Protein AF-A0A5C7PBC6-F1 (afdb_monomer)

pLDDT: mean 80.94, std 13.33, range [41.78, 95.44]

Secondary structure (DSSP, 8-state):
----HHHHHHHHHHGGGGT--GGGHHHHHHHHHHHHHTS-HHHHHHHHHHHHHHHTSPTT-TTGGGGSTTHHHHHHHHHHHHHHHHHHHHHHT-

Nearest PDB structures (foldseek):
  3t6g-assembly2_D  TM=3.660E-01  e=2.674E+00  Homo sapiens
  3jbi-assembly1_V  TM=4.520E-01  e=8.715E+00  Gallus gallus

Foldseek 3Di:
DPQQVLLLLLLLVQQVVVVHHSVCSVVLSVVLVVVLVPDDPVSNVLLVVLSVVRSPDDPPCLVVCCPPPSNVVSSVSSSVSSVVSVVVVVVVVD

Sequence (94 aa):
MSTDRALIDVVETWLPQIGASPTEAPWVASAVAEQLSGLPTPLRLGVGTLGKALSVLPEGTTAKLSTLPGTGEYVRLVRSLATVVYFDALEANR

Mean predicted aligned error: 6.35 Å

Radius of gyration: 12.76 Å; Cα contacts (8 Å, |Δi|>4): 80; chains: 1; bounding box: 29×29×33 Å

Solvent-accessible surface area (backbone atoms only — not comparable to full-atom values): 5355 Å² total; per-residue (Å²): 131,84,76,55,66,49,51,32,53,55,35,32,72,42,30,56,80,77,77,42,59,49,87,50,16,67,60,46,31,48,53,38,50,52,58,51,67,70,41,59,69,74,56,33,52,52,53,51,51,42,49,54,65,49,58,77,50,63,89,82,47,71,75,69,35,56,76,39,88,68,49,18,56,51,52,50,52,52,52,54,43,40,52,51,57,52,51,53,57,56,58,75,74,110

Structure (mmCIF, N/CA/C/O backbone):
data_AF-A0A5C7PBC6-F1
#
_entry.id   AF-A0A5C7PBC6-F1
#
loop_
_atom_site.group_PDB
_atom_site.id
_atom_site.type_symbol
_atom_site.label_atom_id
_atom_site.label_alt_id
_atom_site.label_comp_id
_atom_site.label_asym_id
_atom_site.label_entity_id
_atom_site.label_seq_id
_atom_site.pdbx_PDB_ins_code
_atom_site.Cartn_x
_atom_site.Cartn_y
_atom_site.Cartn_z
_atom_site.occupancy
_atom_site.B_iso_or_equiv
_atom_site.auth_seq_id
_atom_site.auth_comp_id
_atom_site.auth_asym_id
_atom_site.auth_atom_id
_atom_site.pdbx_PDB_model_num
ATOM 1 N N . MET A 1 1 ? -14.343 2.058 -10.833 1.00 41.78 1 MET A N 1
ATOM 2 C CA . MET A 1 1 ? -13.976 2.129 -9.402 1.00 41.78 1 MET A CA 1
ATOM 3 C C . MET A 1 1 ? -12.993 3.271 -9.259 1.00 41.78 1 MET A C 1
ATOM 5 O O . MET A 1 1 ? -11.988 3.248 -9.951 1.00 41.78 1 MET A O 1
ATOM 9 N N . SER A 1 2 ? -13.319 4.308 -8.486 1.00 47.50 2 SER A N 1
ATOM 10 C CA . SER A 1 2 ? -12.377 5.405 -8.238 1.00 47.50 2 SER A CA 1
ATOM 11 C C . SER A 1 2 ? -11.302 4.882 -7.292 1.00 47.50 2 SER A C 1
ATOM 13 O O . SER A 1 2 ? -11.634 4.521 -6.164 1.00 47.50 2 SER A O 1
ATOM 15 N N . THR A 1 3 ? -10.056 4.778 -7.749 1.00 58.47 3 THR A N 1
ATOM 16 C CA . THR A 1 3 ? -8.916 4.467 -6.880 1.00 58.47 3 THR A CA 1
ATOM 17 C C . THR A 1 3 ? -8.852 5.530 -5.786 1.00 58.47 3 THR A C 1
ATOM 19 O O . THR A 1 3 ? -8.943 6.724 -6.073 1.00 58.47 3 THR A O 1
ATOM 22 N N . ASP A 1 4 ? -8.794 5.090 -4.532 1.00 74.81 4 ASP A N 1
ATOM 23 C CA . ASP A 1 4 ? -8.855 5.965 -3.363 1.00 74.81 4 ASP A CA 1
ATOM 24 C C . ASP A 1 4 ? -7.670 6.946 -3.390 1.00 74.81 4 ASP A C 1
ATOM 26 O O . ASP A 1 4 ? -6.515 6.525 -3.485 1.00 74.81 4 ASP A O 1
ATOM 30 N N . ARG A 1 5 ? -7.926 8.260 -3.354 1.00 78.50 5 ARG A N 1
ATOM 31 C CA . ARG A 1 5 ? -6.869 9.283 -3.471 1.00 78.50 5 ARG A CA 1
ATOM 32 C C . ARG A 1 5 ? -5.820 9.124 -2.369 1.00 78.50 5 ARG A C 1
ATOM 34 O O . ARG A 1 5 ? -4.631 9.231 -2.645 1.00 78.50 5 ARG A O 1
ATOM 41 N N . ALA A 1 6 ? -6.250 8.745 -1.165 1.00 79.12 6 ALA A N 1
ATOM 42 C CA . ALA A 1 6 ? -5.353 8.472 -0.048 1.00 79.12 6 ALA A CA 1
ATOM 43 C C . ALA A 1 6 ? -4.417 7.280 -0.316 1.00 79.12 6 ALA A C 1
ATOM 45 O O . ALA A 1 6 ? -3.273 7.278 0.135 1.00 79.12 6 ALA A O 1
ATOM 46 N N . LEU A 1 7 ? -4.880 6.267 -1.057 1.00 85.31 7 LEU A N 1
ATOM 47 C CA . LEU A 1 7 ? -4.046 5.137 -1.463 1.00 85.31 7 LEU A CA 1
ATOM 48 C C . LEU A 1 7 ? -2.951 5.592 -2.431 1.00 85.31 7 LEU A C 1
ATOM 50 O O . LEU A 1 7 ? -1.791 5.236 -2.239 1.00 85.31 7 LEU A O 1
ATOM 54 N N . ILE A 1 8 ? -3.316 6.405 -3.427 1.00 89.38 8 ILE A N 1
ATOM 55 C CA . ILE A 1 8 ? -2.366 6.958 -4.400 1.00 89.38 8 ILE A CA 1
ATOM 56 C C . ILE A 1 8 ? -1.298 7.786 -3.686 1.00 89.38 8 ILE A C 1
ATOM 58 O O . ILE A 1 8 ? -0.121 7.539 -3.911 1.00 89.38 8 ILE A O 1
ATOM 62 N N . ASP A 1 9 ? -1.677 8.677 -2.768 1.00 86.81 9 ASP A N 1
ATOM 63 C CA . ASP A 1 9 ? -0.719 9.526 -2.046 1.00 86.81 9 ASP A CA 1
ATOM 64 C C . ASP A 1 9 ? 0.277 8.700 -1.205 1.00 86.81 9 ASP A C 1
ATOM 66 O O . ASP A 1 9 ? 1.474 9.000 -1.136 1.00 86.81 9 ASP A O 1
ATOM 70 N N . VAL A 1 10 ? -0.191 7.624 -0.558 1.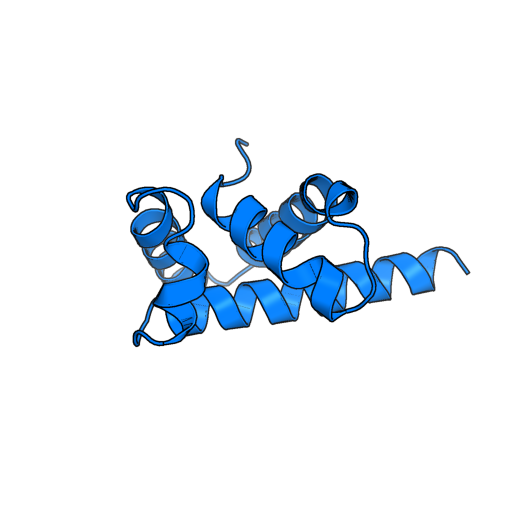00 87.25 10 VAL A N 1
ATOM 71 C CA . VAL A 1 10 ? 0.688 6.722 0.206 1.00 87.25 10 VAL A CA 1
ATOM 72 C C . VAL A 1 10 ? 1.662 5.991 -0.718 1.00 87.25 10 VAL A C 1
ATOM 74 O O . VAL A 1 10 ? 2.834 5.850 -0.372 1.00 87.25 10 VAL A O 1
ATOM 77 N N . VAL A 1 11 ? 1.198 5.535 -1.881 1.00 91.44 11 VAL A N 1
ATOM 78 C CA . VAL A 1 11 ? 2.047 4.855 -2.866 1.00 91.44 11 VAL A CA 1
ATOM 79 C C . VAL A 1 11 ? 3.051 5.831 -3.483 1.00 91.44 11 VAL A C 1
ATOM 81 O O . VAL A 1 11 ? 4.242 5.537 -3.510 1.00 91.44 11 VAL A O 1
ATOM 84 N N . GLU A 1 12 ? 2.608 7.015 -3.900 1.00 92.12 12 GLU A N 1
ATOM 85 C CA . GLU A 1 12 ? 3.436 8.064 -4.507 1.00 92.12 12 GLU A CA 1
ATOM 86 C C . GLU A 1 12 ? 4.578 8.502 -3.582 1.00 92.12 12 GLU A C 1
ATOM 88 O O . GLU A 1 12 ? 5.718 8.653 -4.017 1.00 92.12 12 GLU A O 1
ATOM 93 N N . THR A 1 13 ? 4.306 8.623 -2.280 1.00 90.12 13 THR A N 1
ATOM 94 C CA . THR A 1 13 ? 5.330 8.950 -1.273 1.00 90.12 13 THR A CA 1
ATOM 95 C C . THR A 1 13 ? 6.241 7.772 -0.906 1.00 90.12 13 THR A C 1
ATOM 97 O O . THR A 1 13 ? 7.321 7.979 -0.338 1.00 90.12 13 THR A O 1
ATOM 100 N N . TRP A 1 14 ? 5.830 6.535 -1.196 1.00 92.81 14 TRP A N 1
ATOM 101 C CA . TRP A 1 14 ? 6.593 5.325 -0.887 1.00 92.81 14 TRP A CA 1
ATOM 102 C C . TRP A 1 14 ? 7.522 4.889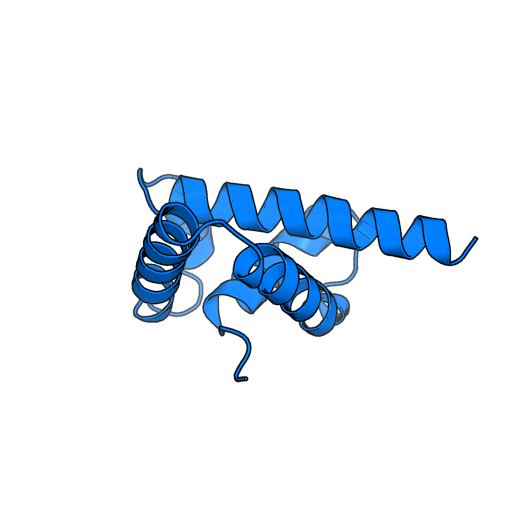 -2.020 1.00 92.81 14 TRP A C 1
ATOM 104 O O . TRP A 1 14 ? 8.664 4.535 -1.742 1.00 92.81 14 TRP A O 1
ATOM 114 N N . LEU A 1 15 ? 7.072 4.945 -3.276 1.00 93.25 15 LEU A N 1
ATOM 115 C CA . LEU A 1 15 ? 7.819 4.444 -4.437 1.00 93.25 15 LEU A CA 1
ATOM 116 C C . LEU A 1 15 ? 9.275 4.949 -4.528 1.00 93.25 15 LEU A C 1
ATOM 118 O O . LEU A 1 15 ? 10.171 4.120 -4.709 1.00 93.25 15 LEU A O 1
ATOM 122 N N . PRO A 1 16 ? 9.576 6.240 -4.282 1.00 94.19 16 PRO A N 1
ATOM 123 C CA . PRO A 1 16 ? 10.958 6.725 -4.286 1.00 94.19 16 PRO A CA 1
ATOM 124 C C . PRO A 1 16 ? 11.866 6.044 -3.255 1.00 94.19 16 PRO A C 1
ATOM 126 O O . PRO A 1 16 ? 13.073 5.953 -3.459 1.00 94.19 16 PRO A O 1
ATOM 129 N N . GLN A 1 17 ? 11.304 5.541 -2.152 1.00 93.25 17 GLN A N 1
ATOM 130 C CA . GLN A 1 17 ? 12.058 4.876 -1.083 1.00 93.25 17 GLN A CA 1
ATOM 131 C C . GLN A 1 17 ? 12.519 3.469 -1.480 1.00 93.25 17 GLN A C 1
ATOM 133 O O . GLN A 1 17 ?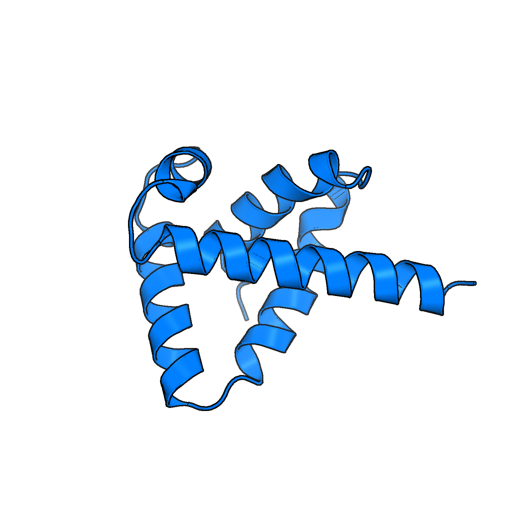 13.448 2.944 -0.873 1.00 93.25 17 GLN A O 1
ATOM 138 N N . ILE A 1 18 ? 11.900 2.877 -2.506 1.00 91.75 18 ILE A N 1
ATOM 139 C CA . ILE A 1 18 ? 12.292 1.581 -3.078 1.00 91.75 18 ILE A CA 1
ATOM 140 C C . ILE A 1 18 ? 12.975 1.725 -4.449 1.00 91.75 18 ILE A C 1
ATOM 142 O O . ILE A 1 18 ? 13.183 0.731 -5.139 1.00 91.75 18 ILE A O 1
ATOM 146 N N . GLY A 1 19 ? 13.342 2.952 -4.843 1.00 91.19 19 GLY A N 1
ATOM 147 C CA . GLY A 1 19 ? 14.020 3.239 -6.112 1.00 91.19 19 GLY A CA 1
ATOM 148 C C . GLY A 1 19 ? 13.104 3.287 -7.342 1.00 91.19 19 GLY A C 1
ATOM 149 O O . GLY A 1 19 ? 13.611 3.270 -8.461 1.00 91.19 19 GLY A O 1
ATOM 150 N N . ALA A 1 20 ? 11.785 3.346 -7.147 1.00 93.00 20 ALA A N 1
ATOM 151 C CA . ALA A 1 20 ? 10.782 3.457 -8.208 1.00 93.00 20 ALA A CA 1
ATOM 152 C C . ALA A 1 20 ? 10.397 4.922 -8.487 1.00 93.00 20 ALA A C 1
ATOM 154 O O . ALA A 1 20 ? 10.624 5.810 -7.658 1.00 93.00 20 ALA A O 1
ATOM 155 N N . SER A 1 21 ? 9.788 5.190 -9.645 1.00 93.88 21 SER A N 1
ATOM 156 C CA . SER A 1 21 ? 9.351 6.541 -10.013 1.00 93.88 21 SER A CA 1
ATOM 157 C C . SER A 1 21 ? 7.990 6.882 -9.383 1.00 93.88 21 SER A C 1
ATOM 159 O O . SER A 1 21 ? 7.066 6.075 -9.470 1.00 93.88 21 SER A O 1
ATOM 161 N N . PRO A 1 22 ? 7.770 8.101 -8.844 1.00 90.50 22 PRO A N 1
ATOM 162 C CA . PRO A 1 22 ? 6.442 8.530 -8.384 1.00 90.50 22 PRO A CA 1
ATOM 163 C C . PRO A 1 22 ? 5.367 8.454 -9.479 1.00 90.50 22 PRO A C 1
ATOM 165 O O . PRO A 1 22 ? 4.192 8.251 -9.190 1.00 90.50 22 PRO A O 1
ATOM 168 N N . THR A 1 23 ? 5.762 8.570 -10.752 1.00 93.38 23 THR A N 1
ATOM 169 C CA . THR A 1 23 ? 4.846 8.486 -11.903 1.00 93.38 23 THR A CA 1
ATOM 170 C C . THR A 1 23 ? 4.193 7.112 -12.055 1.00 93.38 23 THR A C 1
ATOM 172 O O . THR A 1 23 ? 3.195 6.981 -12.757 1.00 93.38 23 THR A O 1
ATOM 175 N N . GLU A 1 24 ? 4.750 6.086 -11.414 1.00 93.38 24 GLU A N 1
ATOM 176 C CA . GLU A 1 24 ? 4.235 4.715 -11.405 1.00 93.38 24 GLU A CA 1
ATOM 177 C C . GLU A 1 24 ? 3.129 4.513 -10.357 1.00 93.38 24 GLU A C 1
ATOM 179 O O . GLU A 1 24 ? 2.414 3.511 -10.381 1.00 93.38 24 GLU A O 1
ATOM 184 N N . ALA A 1 25 ? 2.914 5.496 -9.475 1.00 92.12 25 ALA A N 1
ATOM 185 C CA . ALA A 1 25 ? 1.930 5.416 -8.403 1.00 92.12 25 ALA A CA 1
ATOM 186 C C . ALA A 1 25 ? 0.506 5.048 -8.856 1.00 92.12 25 ALA A C 1
ATOM 188 O O . ALA A 1 25 ? -0.115 4.242 -8.162 1.00 92.12 25 ALA A O 1
ATOM 189 N N . PRO A 1 26 ? -0.038 5.546 -9.989 1.00 93.06 26 PRO A N 1
ATOM 190 C CA . PRO A 1 26 ? -1.402 5.211 -10.393 1.00 93.06 26 PRO A CA 1
ATOM 191 C C . PRO A 1 26 ? -1.623 3.712 -10.631 1.00 93.06 26 PRO A C 1
ATOM 193 O O . PRO A 1 26 ? -2.637 3.168 -10.187 1.00 93.06 26 PRO A O 1
ATOM 196 N N . TRP A 1 27 ? -0.688 3.029 -11.301 1.00 94.12 27 TRP A N 1
ATOM 197 C CA . TRP A 1 27 ? -0.849 1.603 -11.596 1.00 94.12 27 TRP A CA 1
ATOM 198 C C . TRP A 1 27 ? -0.555 0.745 -10.365 1.00 94.12 27 TRP A C 1
ATOM 200 O O . TRP A 1 27 ? -1.316 -0.182 -10.082 1.00 94.12 27 TRP A O 1
ATOM 210 N N . VAL A 1 28 ? 0.471 1.097 -9.578 1.00 94.19 28 VAL A N 1
ATOM 211 C CA . VAL A 1 28 ? 0.793 0.387 -8.331 1.00 94.19 28 VAL A CA 1
ATOM 212 C C . VAL A 1 28 ? -0.373 0.505 -7.351 1.00 94.19 28 VAL A C 1
ATOM 214 O O . VAL A 1 28 ? -0.811 -0.495 -6.791 1.00 94.19 28 VAL A O 1
ATOM 217 N N . ALA A 1 29 ? -0.949 1.700 -7.190 1.00 92.69 29 ALA A N 1
ATOM 218 C CA . ALA A 1 29 ? -2.124 1.909 -6.349 1.00 92.69 29 ALA A CA 1
ATOM 219 C C . ALA A 1 29 ? -3.339 1.108 -6.839 1.00 92.69 29 ALA A C 1
ATOM 221 O O . ALA A 1 29 ? -4.070 0.558 -6.019 1.00 92.69 29 ALA A O 1
ATOM 222 N N . SER A 1 30 ? -3.548 0.995 -8.154 1.00 92.75 30 SER A N 1
ATOM 223 C CA . SER A 1 30 ? -4.620 0.161 -8.710 1.00 92.75 30 SER A CA 1
ATOM 224 C C . SER A 1 30 ? -4.436 -1.318 -8.355 1.00 92.75 30 SER A C 1
ATOM 226 O O . SER A 1 30 ? -5.374 -1.953 -7.879 1.00 92.75 30 SER A O 1
ATOM 228 N N . ALA A 1 31 ? -3.229 -1.855 -8.524 1.00 93.19 31 ALA A N 1
ATOM 229 C CA . ALA A 1 31 ? -2.924 -3.246 -8.197 1.00 93.19 31 ALA A CA 1
ATOM 230 C C . ALA A 1 31 ? -2.994 -3.520 -6.681 1.00 93.19 31 ALA A C 1
ATOM 232 O O . ALA A 1 31 ? -3.524 -4.545 -6.251 1.00 93.19 31 ALA A O 1
ATOM 233 N N . VAL A 1 32 ? -2.557 -2.572 -5.843 1.00 92.50 32 VAL A N 1
ATOM 234 C CA . VAL A 1 32 ? -2.753 -2.652 -4.386 1.00 92.50 32 VAL A CA 1
ATOM 235 C C . VAL A 1 32 ? -4.243 -2.642 -4.035 1.00 92.50 32 VAL A C 1
ATOM 237 O O . VAL A 1 32 ? -4.673 -3.434 -3.199 1.00 92.50 32 VAL A O 1
ATOM 240 N N . ALA A 1 33 ? -5.058 -1.797 -4.673 1.00 90.69 33 ALA A N 1
ATOM 241 C CA . ALA A 1 33 ? -6.504 -1.782 -4.447 1.00 90.69 33 ALA A CA 1
ATOM 242 C C . ALA A 1 33 ? -7.155 -3.131 -4.796 1.00 90.69 33 ALA A C 1
ATOM 244 O O . ALA A 1 33 ? 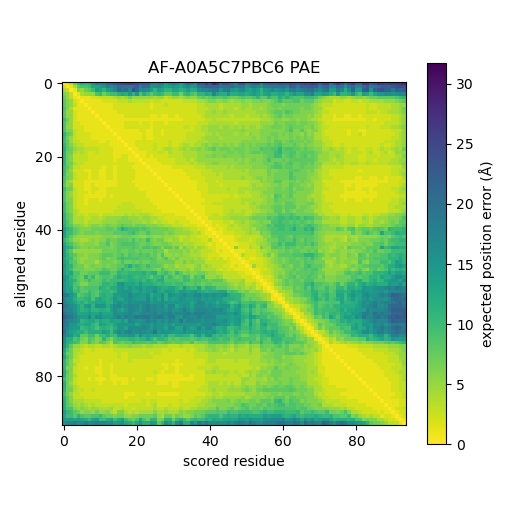-8.055 -3.582 -4.084 1.00 90.69 33 ALA A O 1
ATOM 245 N N . GLU A 1 34 ? -6.677 -3.796 -5.848 1.00 91.06 34 GLU A N 1
ATOM 246 C CA . GLU A 1 34 ? -7.106 -5.143 -6.232 1.00 91.06 34 GLU A CA 1
ATOM 247 C C . GLU A 1 34 ? -6.779 -6.174 -5.144 1.00 91.06 34 GLU A C 1
ATOM 249 O O . GLU A 1 34 ? -7.675 -6.885 -4.681 1.00 91.06 34 GLU A O 1
ATOM 254 N N . GLN A 1 35 ? -5.541 -6.180 -4.644 1.00 89.81 35 GLN A N 1
ATOM 255 C CA . GLN A 1 35 ? -5.113 -7.035 -3.527 1.00 89.81 35 GLN A CA 1
ATOM 256 C C . GLN A 1 35 ? -5.970 -6.801 -2.271 1.00 89.81 35 GLN A C 1
ATOM 258 O O . GLN A 1 35 ? -6.454 -7.745 -1.646 1.00 89.81 35 GLN A O 1
ATOM 263 N N . LEU A 1 36 ? -6.234 -5.535 -1.930 1.00 88.62 36 LEU A N 1
ATOM 264 C CA . LEU A 1 36 ? -7.090 -5.172 -0.797 1.00 88.62 36 LEU A CA 1
ATOM 265 C C . LEU A 1 36 ? -8.546 -5.624 -0.986 1.00 88.62 36 LEU A C 1
ATOM 267 O O . LEU A 1 36 ? -9.220 -5.973 -0.013 1.00 88.62 36 LEU A O 1
ATOM 271 N N . SER A 1 37 ? -9.042 -5.639 -2.224 1.00 86.31 37 SER A N 1
ATOM 272 C CA . SER A 1 37 ? -10.397 -6.100 -2.540 1.00 86.31 37 SER A CA 1
ATOM 273 C C . SER A 1 37 ? -10.576 -7.610 -2.340 1.00 86.31 37 SER A C 1
ATOM 275 O O . SER A 1 37 ? -11.683 -8.043 -2.007 1.00 86.31 37 SER A O 1
ATOM 277 N N . GLY A 1 38 ? -9.489 -8.382 -2.466 1.00 87.25 38 GLY A N 1
ATOM 278 C CA . GLY A 1 38 ? -9.444 -9.829 -2.243 1.00 87.25 38 GLY A CA 1
ATOM 279 C C . GLY A 1 38 ? -9.384 -10.251 -0.770 1.00 87.25 38 GLY A C 1
ATOM 280 O O . GLY A 1 38 ? -9.450 -11.444 -0.474 1.00 87.25 38 GLY A O 1
ATOM 281 N N . LEU A 1 39 ? -9.278 -9.306 0.171 1.00 85.62 39 LEU A N 1
ATOM 282 C CA . LEU A 1 39 ? -9.239 -9.619 1.599 1.00 85.62 39 LEU A CA 1
ATOM 283 C C . LEU A 1 39 ? -10.568 -10.228 2.099 1.00 85.62 39 LEU A C 1
ATOM 285 O O . LEU A 1 39 ? -11.649 -9.784 1.692 1.00 85.62 39 LEU A O 1
ATOM 289 N N . PRO A 1 40 ? -10.521 -11.165 3.070 1.00 88.12 40 PRO A N 1
ATOM 290 C CA . PRO A 1 40 ? -11.707 -11.632 3.784 1.00 88.12 40 PRO A CA 1
ATOM 291 C C . PRO A 1 40 ? -12.549 -10.468 4.321 1.00 88.12 40 PRO A C 1
ATOM 293 O O . PRO A 1 40 ? -12.005 -9.480 4.819 1.00 88.12 40 PRO A O 1
ATOM 296 N N . THR A 1 41 ? -13.881 -10.592 4.273 1.00 82.00 41 THR A N 1
ATOM 297 C CA . THR A 1 41 ? -14.822 -9.498 4.590 1.00 82.00 41 THR A CA 1
ATOM 298 C C . THR A 1 41 ? -14.503 -8.720 5.877 1.00 82.00 41 THR A C 1
ATOM 300 O O . THR A 1 41 ? -14.512 -7.491 5.805 1.00 82.00 41 THR A O 1
ATOM 303 N N . PRO A 1 42 ? -14.169 -9.352 7.023 1.00 80.25 42 PRO A N 1
ATOM 304 C CA . PRO A 1 42 ? -13.825 -8.610 8.240 1.00 80.25 42 PRO A CA 1
ATOM 305 C C . PRO A 1 42 ? -12.594 -7.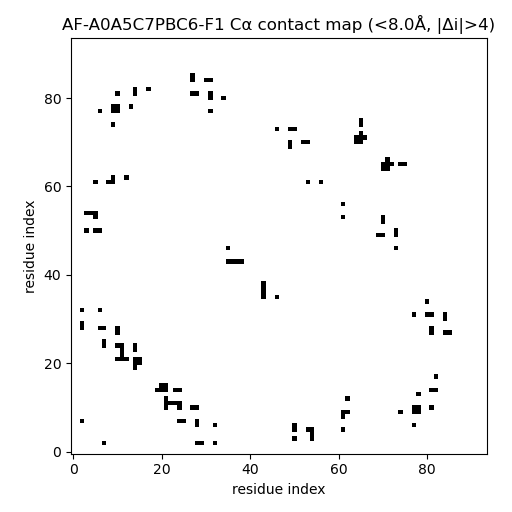708 8.072 1.00 80.25 42 PRO A C 1
ATOM 307 O O . PRO A 1 42 ? -12.597 -6.561 8.516 1.00 80.25 42 PRO A O 1
ATOM 310 N N . LEU A 1 43 ? -11.564 -8.197 7.376 1.00 80.88 43 LEU A N 1
ATOM 311 C CA . LEU A 1 43 ? -10.329 -7.454 7.119 1.00 80.88 43 LEU A CA 1
ATOM 312 C C . LEU A 1 43 ? -10.557 -6.336 6.106 1.00 80.88 43 LEU A C 1
ATOM 314 O O . LEU A 1 43 ? -10.124 -5.208 6.324 1.00 80.88 43 LEU A O 1
ATOM 318 N N . ARG A 1 44 ? -11.311 -6.615 5.040 1.00 81.38 44 ARG A N 1
ATOM 319 C CA . ARG A 1 44 ? -11.679 -5.617 4.032 1.00 81.38 44 ARG A CA 1
ATOM 320 C C . ARG A 1 44 ? -12.462 -4.448 4.637 1.00 81.38 44 ARG A C 1
ATOM 322 O O . ARG A 1 44 ? -12.218 -3.301 4.275 1.00 81.38 44 ARG A O 1
ATOM 329 N N . LEU A 1 45 ? -13.377 -4.720 5.573 1.00 77.56 45 LEU A N 1
ATOM 330 C CA . LEU A 1 45 ? -14.126 -3.679 6.288 1.00 77.56 45 LEU A CA 1
ATOM 331 C C . LEU A 1 45 ? -13.218 -2.842 7.197 1.00 77.56 45 LEU A C 1
ATOM 333 O O . LEU A 1 45 ? -13.322 -1.615 7.188 1.00 77.56 45 LEU A O 1
ATOM 337 N N . GLY A 1 46 ? -12.308 -3.482 7.939 1.00 77.75 46 GLY A N 1
ATOM 338 C CA . GLY A 1 46 ? -11.336 -2.783 8.784 1.00 77.75 46 GLY A CA 1
ATOM 339 C C . GLY A 1 46 ? -10.415 -1.874 7.970 1.00 77.75 46 GLY A C 1
ATOM 340 O O . GLY A 1 46 ? -10.337 -0.675 8.229 1.00 77.75 46 GLY A O 1
ATOM 341 N N . VAL A 1 47 ? -9.798 -2.416 6.918 1.00 78.88 47 VAL A N 1
ATOM 342 C CA . VAL A 1 47 ? -8.913 -1.667 6.015 1.00 78.88 47 VAL A CA 1
ATOM 343 C C . VAL A 1 47 ? -9.665 -0.547 5.296 1.00 78.88 47 VAL A C 1
ATOM 345 O O . VAL A 1 47 ? -9.173 0.576 5.241 1.00 78.88 47 VAL A O 1
ATOM 348 N N . GLY A 1 48 ? -10.878 -0.806 4.798 1.00 73.38 48 GLY A N 1
ATOM 349 C CA . GLY A 1 48 ? -11.693 0.213 4.132 1.00 73.38 48 GLY A CA 1
ATOM 350 C C . GLY A 1 48 ? -12.134 1.345 5.064 1.00 73.38 48 GLY A C 1
ATOM 351 O O . GLY A 1 48 ? -12.228 2.494 4.637 1.00 73.38 48 GLY A O 1
ATOM 352 N N . THR A 1 49 ? -12.367 1.050 6.346 1.00 78.12 49 THR A N 1
ATOM 353 C CA . THR A 1 49 ? -12.669 2.075 7.359 1.00 78.12 49 THR A CA 1
ATOM 354 C C . THR A 1 49 ? -11.449 2.955 7.625 1.00 78.12 49 THR A C 1
ATOM 356 O O . THR A 1 49 ? -11.575 4.177 7.675 1.00 78.12 49 THR A O 1
ATOM 359 N N . LEU A 1 50 ? -10.260 2.353 7.723 1.00 75.25 50 LEU A N 1
ATOM 360 C CA . LEU A 1 50 ? -9.002 3.083 7.901 1.00 75.25 50 LEU A CA 1
ATOM 361 C C . LEU A 1 50 ? -8.646 3.936 6.673 1.00 75.25 50 LEU A C 1
ATOM 363 O O . LEU A 1 50 ? -8.253 5.089 6.835 1.00 75.25 50 LEU A O 1
ATOM 367 N N . GLY A 1 51 ? -8.848 3.416 5.459 1.00 71.38 51 GLY A N 1
ATOM 368 C CA . GLY A 1 51 ? -8.641 4.164 4.213 1.00 71.38 51 GLY A CA 1
ATOM 369 C C . GLY A 1 51 ? -9.528 5.409 4.124 1.00 71.38 51 GLY A C 1
ATOM 370 O O . GLY A 1 51 ? -9.035 6.511 3.900 1.00 71.38 51 GLY A O 1
ATOM 371 N N . LYS A 1 52 ? -10.823 5.273 4.438 1.00 73.00 52 LYS A N 1
ATOM 372 C CA . LYS A 1 52 ? -11.757 6.414 4.491 1.00 73.00 52 LYS A CA 1
ATOM 373 C C . LYS A 1 52 ? -11.424 7.425 5.587 1.00 73.00 52 LYS A C 1
ATOM 375 O O . LYS A 1 52 ? -11.611 8.624 5.403 1.00 73.00 52 LYS A O 1
ATOM 380 N N . ALA A 1 53 ? -10.937 6.961 6.738 1.00 70.19 53 ALA A N 1
ATOM 381 C CA . ALA A 1 53 ? -10.482 7.859 7.797 1.00 70.19 53 ALA A CA 1
ATOM 382 C C . ALA A 1 53 ? -9.273 8.701 7.351 1.00 70.19 53 ALA A C 1
ATOM 384 O O . ALA A 1 53 ? -9.102 9.823 7.819 1.00 70.19 53 ALA A O 1
ATOM 385 N N . LEU A 1 54 ? -8.462 8.191 6.419 1.00 67.94 54 LEU A N 1
ATOM 386 C CA . LEU A 1 54 ? -7.358 8.935 5.816 1.00 67.94 54 LEU A CA 1
ATOM 387 C C . LEU A 1 54 ? -7.819 9.879 4.700 1.00 67.94 54 LEU A C 1
ATOM 389 O O . LEU A 1 54 ? -7.255 10.961 4.571 1.00 67.94 54 LEU A O 1
ATOM 393 N N . SER A 1 55 ? -8.856 9.523 3.934 1.00 67.75 55 SER A N 1
ATOM 394 C CA . SER A 1 55 ? -9.351 10.347 2.819 1.00 67.75 55 SER A CA 1
ATOM 395 C C . SER A 1 55 ? -10.008 11.664 3.250 1.00 67.75 55 SER A C 1
ATOM 397 O O . SER A 1 55 ? -10.186 12.555 2.428 1.00 67.75 55 SER A O 1
ATOM 399 N N . VAL A 1 56 ? -10.408 11.793 4.520 1.00 69.56 56 VAL A N 1
ATOM 400 C CA . VAL A 1 56 ? -10.992 13.031 5.077 1.00 69.56 56 VAL A CA 1
ATOM 401 C C . VAL A 1 56 ? -9.944 14.013 5.605 1.00 69.56 56 VAL A C 1
ATOM 403 O O . VAL A 1 56 ? -10.295 15.096 6.073 1.00 69.56 56 VAL A O 1
ATOM 406 N N . LEU A 1 57 ? -8.664 13.642 5.574 1.00 65.00 57 LEU A N 1
ATOM 407 C CA . LEU A 1 57 ? -7.588 14.461 6.116 1.00 65.00 57 LEU A CA 1
ATOM 408 C C . LEU A 1 57 ? -6.993 15.374 5.039 1.00 65.00 57 LEU A C 1
ATOM 410 O O . LEU A 1 57 ? -7.007 15.021 3.860 1.00 65.00 57 LEU A O 1
ATOM 414 N N . PRO A 1 58 ? -6.451 16.543 5.430 1.00 65.12 58 PRO A N 1
ATOM 415 C CA . PRO A 1 58 ? -5.812 17.451 4.488 1.00 65.12 58 PRO A CA 1
ATOM 416 C C . PRO A 1 58 ? -4.653 16.773 3.755 1.00 65.12 58 PRO A C 1
ATOM 418 O O . PRO A 1 58 ? -3.899 15.989 4.350 1.00 65.12 58 PRO A O 1
ATOM 421 N N . GLU A 1 59 ? -4.479 17.128 2.486 1.00 61.75 59 GLU A N 1
ATOM 422 C CA . GLU A 1 59 ? -3.386 16.646 1.643 1.00 61.75 59 GLU A CA 1
ATOM 423 C C . GLU A 1 59 ? -2.022 16.834 2.337 1.00 61.75 59 GLU A C 1
ATOM 425 O O . GLU A 1 59 ? -1.769 17.834 3.012 1.00 61.75 59 GLU A O 1
ATO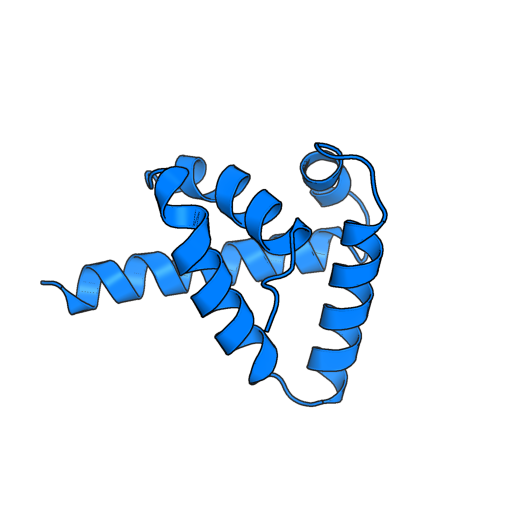M 430 N N . GLY A 1 60 ? -1.146 15.830 2.237 1.00 59.38 60 GLY A N 1
ATOM 431 C CA . GLY A 1 60 ? 0.175 15.836 2.884 1.00 59.38 60 GLY A CA 1
ATOM 432 C C . GLY A 1 60 ? 0.194 15.433 4.367 1.00 59.38 60 GLY A C 1
ATOM 433 O O . GLY A 1 60 ? 1.271 15.279 4.949 1.00 59.38 60 GLY A O 1
ATOM 434 N N . THR A 1 61 ? -0.963 15.193 4.995 1.00 64.06 61 THR A N 1
ATOM 435 C CA . THR A 1 61 ? -1.029 14.721 6.395 1.00 64.06 61 THR A CA 1
ATOM 436 C C . THR A 1 61 ? -0.828 13.203 6.515 1.00 64.06 61 THR A C 1
ATOM 438 O O . THR A 1 61 ? -0.386 12.715 7.555 1.00 64.06 61 THR A O 1
ATOM 441 N N . THR A 1 62 ? -1.060 12.451 5.435 1.00 60.81 62 THR A N 1
ATOM 442 C CA . THR A 1 62 ? -0.895 10.986 5.335 1.00 60.81 62 THR A CA 1
ATOM 443 C C . THR A 1 62 ? 0.489 10.500 5.770 1.00 60.81 62 THR A C 1
ATOM 445 O O . THR A 1 62 ? 0.592 9.509 6.493 1.00 60.81 62 THR A O 1
ATOM 448 N N . ALA A 1 63 ? 1.557 11.233 5.440 1.00 57.34 63 ALA A N 1
ATOM 449 C CA . ALA A 1 63 ? 2.918 10.890 5.858 1.00 57.34 63 ALA A CA 1
ATOM 450 C C . ALA A 1 63 ? 3.121 10.985 7.386 1.00 57.34 63 ALA A C 1
ATOM 452 O O . ALA A 1 63 ? 3.778 10.126 7.984 1.00 57.34 63 ALA A O 1
ATOM 453 N N . LYS A 1 64 ? 2.508 11.986 8.038 1.00 55.53 64 LYS A N 1
ATOM 454 C CA . LYS A 1 64 ? 2.606 12.212 9.494 1.00 55.53 64 LYS A CA 1
ATOM 455 C C . LYS A 1 64 ? 1.849 11.152 10.304 1.00 55.53 64 LYS A C 1
ATOM 457 O O . LYS A 1 64 ? 2.217 10.863 11.440 1.00 55.53 64 LYS A O 1
ATOM 462 N N . LEU A 1 65 ? 0.840 10.520 9.704 1.00 59.44 65 LEU A N 1
ATOM 463 C CA . LEU A 1 65 ? -0.048 9.552 10.358 1.00 59.44 65 LEU A CA 1
ATOM 464 C C . LEU A 1 65 ? 0.510 8.133 10.429 1.00 59.44 65 LEU A C 1
ATOM 466 O O . LEU A 1 65 ? -0.030 7.316 11.166 1.00 59.44 65 LEU A O 1
ATOM 470 N N . SER A 1 66 ? 1.636 7.858 9.763 1.00 55.81 66 SER A N 1
ATOM 471 C CA . SER A 1 66 ? 2.397 6.611 9.953 1.00 55.81 66 SER A CA 1
ATOM 472 C C . SER A 1 66 ? 2.807 6.354 11.418 1.00 55.81 66 SER A C 1
ATOM 474 O O . SER A 1 66 ? 3.228 5.247 11.756 1.00 55.81 66 SER A O 1
ATOM 476 N N . THR A 1 67 ? 2.662 7.368 12.279 1.00 56.38 67 THR A N 1
ATOM 477 C CA . THR A 1 67 ? 2.963 7.349 13.713 1.00 56.38 67 THR A CA 1
ATOM 478 C C . THR A 1 67 ? 1.741 7.140 14.619 1.00 56.38 67 THR A C 1
ATOM 480 O O . THR A 1 67 ? 1.928 6.890 15.808 1.00 56.38 67 THR A O 1
ATOM 483 N N . LEU A 1 68 ? 0.507 7.210 14.097 1.00 60.06 68 LEU A N 1
ATOM 484 C CA . LEU A 1 68 ? -0.709 6.998 14.888 1.00 60.06 68 LEU A CA 1
ATOM 485 C C . LEU A 1 68 ? -1.166 5.527 14.842 1.00 60.06 68 LEU A C 1
ATOM 487 O O . LEU A 1 68 ? -1.147 4.918 13.771 1.00 60.06 68 LEU A O 1
ATOM 491 N N . PRO A 1 69 ? -1.611 4.948 15.971 1.00 56.12 69 PRO A N 1
ATOM 492 C CA . PRO A 1 69 ? -2.165 3.595 15.997 1.00 56.12 69 PRO A CA 1
ATOM 493 C C . PRO A 1 69 ? -3.482 3.512 15.201 1.00 56.12 69 PRO A C 1
ATOM 495 O O . PRO A 1 69 ? -4.313 4.418 15.248 1.00 56.12 69 PRO A O 1
ATOM 498 N N . GLY A 1 70 ? -3.668 2.431 14.445 1.00 64.38 70 GLY A N 1
ATOM 499 C CA . GLY A 1 70 ? -4.747 2.196 13.479 1.00 64.38 70 GLY A CA 1
ATOM 500 C C . GL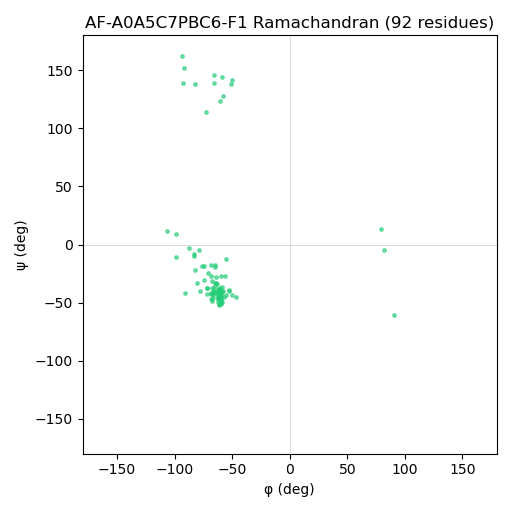Y A 1 70 ? -4.397 2.668 12.062 1.00 64.38 70 GLY A C 1
ATOM 501 O O . GLY A 1 70 ? -4.359 1.885 11.111 1.00 64.38 70 GLY A O 1
ATOM 502 N N . THR A 1 71 ? -4.133 3.964 11.892 1.00 66.19 71 THR A N 1
ATOM 503 C CA . THR A 1 71 ? -3.789 4.556 10.584 1.00 66.19 71 THR A CA 1
ATOM 504 C C . THR A 1 71 ? -2.363 4.224 10.145 1.00 66.19 71 THR A C 1
ATOM 506 O O . THR A 1 71 ? -2.110 4.051 8.950 1.00 66.19 71 THR A O 1
ATOM 509 N N . GLY A 1 72 ? -1.446 4.048 11.097 1.00 74.19 72 GLY A N 1
ATOM 510 C CA . GLY A 1 72 ? -0.100 3.544 10.857 1.00 74.19 72 GLY A CA 1
ATOM 511 C C . GLY A 1 72 ? -0.092 2.122 10.296 1.00 74.19 72 GLY A C 1
ATOM 512 O O . GLY A 1 72 ? 0.687 1.846 9.382 1.00 74.19 72 GLY A O 1
ATOM 513 N N . GLU A 1 73 ? -0.976 1.230 10.762 1.00 78.94 73 GLU A N 1
ATOM 514 C CA . GLU A 1 73 ? -1.108 -0.118 10.195 1.00 78.94 73 GLU A CA 1
ATOM 515 C C . GLU A 1 73 ? -1.601 -0.091 8.748 1.00 78.94 73 GLU A C 1
ATOM 517 O O . GLU A 1 73 ? -1.057 -0.823 7.923 1.00 78.94 73 GLU A O 1
ATOM 522 N N . TYR A 1 74 ? -2.565 0.773 8.407 1.00 83.00 74 TYR A N 1
ATOM 523 C CA . TYR A 1 74 ? -3.011 0.924 7.017 1.00 83.00 74 TYR A CA 1
ATOM 524 C C . TYR A 1 74 ? -1.860 1.363 6.105 1.00 83.00 74 TYR A C 1
ATOM 526 O O . TYR A 1 74 ? -1.608 0.737 5.076 1.00 83.00 74 TYR A O 1
ATOM 534 N N . VAL A 1 75 ? -1.116 2.403 6.500 1.00 83.81 75 VAL A N 1
ATOM 535 C CA . VAL A 1 75 ? 0.027 2.899 5.718 1.00 83.81 75 VAL A CA 1
ATOM 536 C C . VAL A 1 75 ? 1.095 1.815 5.566 1.00 83.81 75 VAL A C 1
ATOM 538 O O . VAL A 1 75 ? 1.629 1.635 4.475 1.00 83.81 75 VAL A O 1
ATOM 541 N N . ARG A 1 76 ? 1.393 1.059 6.630 1.00 85.50 76 ARG A N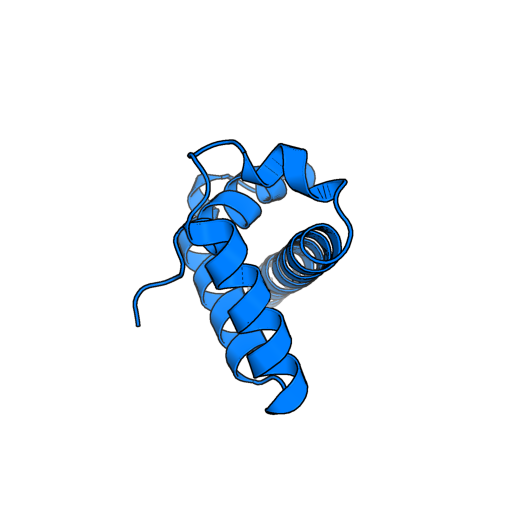 1
ATOM 542 C CA . ARG A 1 76 ? 2.340 -0.066 6.568 1.00 85.50 76 ARG A CA 1
ATOM 543 C C . ARG A 1 76 ? 1.866 -1.156 5.611 1.00 85.50 76 ARG A C 1
ATOM 545 O O . ARG A 1 76 ? 2.657 -1.589 4.783 1.00 85.50 76 ARG A O 1
ATOM 552 N N . LEU A 1 77 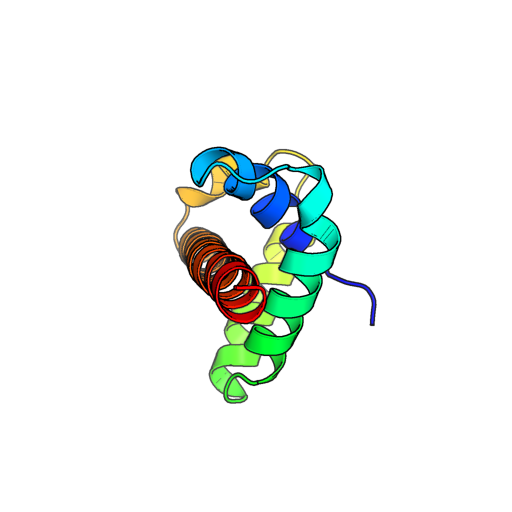? 0.594 -1.549 5.684 1.00 88.31 77 LEU A N 1
ATOM 553 C CA . LEU A 1 77 ? 0.009 -2.549 4.793 1.00 88.31 77 LEU A CA 1
ATOM 554 C C . LEU A 1 77 ? 0.118 -2.119 3.326 1.00 88.31 77 LEU A C 1
ATOM 556 O O . LEU A 1 77 ? 0.603 -2.887 2.500 1.00 88.31 77 LEU A O 1
ATOM 560 N N . VAL A 1 78 ? -0.282 -0.885 3.012 1.00 90.19 78 VAL A N 1
ATOM 561 C CA . VAL A 1 78 ? -0.195 -0.341 1.650 1.00 90.19 78 VAL A CA 1
ATOM 562 C C . VAL A 1 78 ? 1.248 -0.330 1.155 1.00 90.19 78 VAL A C 1
ATOM 564 O O . VAL A 1 78 ? 1.497 -0.756 0.033 1.00 90.19 78 VAL A O 1
ATOM 567 N N . ARG A 1 79 ? 2.208 0.103 1.982 1.00 92.12 79 ARG A N 1
ATOM 568 C CA . ARG A 1 79 ? 3.636 0.091 1.623 1.00 92.12 79 ARG A CA 1
ATOM 569 C C . ARG A 1 79 ? 4.142 -1.319 1.339 1.00 92.12 79 ARG A C 1
ATOM 571 O O . ARG A 1 79 ? 4.819 -1.525 0.339 1.00 92.12 79 ARG A O 1
ATOM 578 N N . SER A 1 80 ? 3.793 -2.290 2.183 1.00 93.31 80 SER A N 1
ATOM 579 C CA . SER A 1 80 ? 4.165 -3.691 1.974 1.00 93.31 80 SER A CA 1
ATOM 580 C C . SER A 1 80 ? 3.594 -4.243 0.668 1.00 93.31 80 SER A C 1
ATOM 582 O O . SER A 1 80 ? 4.338 -4.835 -0.108 1.00 93.31 80 SER A O 1
ATOM 584 N N . LEU A 1 81 ? 2.309 -4.007 0.392 1.00 92.88 81 LEU A N 1
ATOM 585 C CA . LEU A 1 81 ? 1.676 -4.454 -0.850 1.00 92.88 81 LEU A CA 1
ATOM 586 C C . LEU A 1 81 ? 2.260 -3.749 -2.076 1.00 92.88 81 LEU A C 1
ATOM 588 O O . LEU A 1 81 ? 2.519 -4.408 -3.074 1.00 92.88 81 LEU A O 1
ATOM 592 N N . ALA A 1 82 ? 2.516 -2.442 -1.996 1.00 93.38 82 ALA A N 1
ATOM 593 C CA . ALA A 1 82 ? 3.134 -1.680 -3.078 1.00 93.38 82 ALA A CA 1
ATOM 594 C C . ALA A 1 82 ? 4.525 -2.220 -3.430 1.00 93.38 82 ALA A C 1
ATOM 596 O O . ALA A 1 82 ? 4.840 -2.358 -4.606 1.00 93.38 82 ALA A O 1
ATOM 597 N N . THR A 1 83 ? 5.331 -2.575 -2.423 1.00 95.44 83 THR A N 1
ATOM 598 C CA . THR A 1 83 ? 6.637 -3.214 -2.629 1.00 95.44 83 THR A CA 1
ATOM 599 C C . THR A 1 83 ? 6.497 -4.538 -3.379 1.00 95.44 83 THR A C 1
ATOM 601 O O . THR A 1 83 ? 7.172 -4.727 -4.385 1.00 95.44 83 THR A O 1
ATOM 604 N N . VAL A 1 84 ? 5.619 -5.434 -2.916 1.00 94.50 84 VAL A N 1
ATOM 605 C CA . VAL A 1 84 ? 5.419 -6.754 -3.544 1.00 94.50 84 VAL A CA 1
ATOM 606 C C . VAL A 1 84 ? 4.931 -6.600 -4.982 1.00 94.50 84 VAL A C 1
ATOM 608 O O . VAL A 1 84 ? 5.569 -7.092 -5.901 1.00 94.50 84 VAL A O 1
ATOM 611 N N . VAL A 1 85 ? 3.863 -5.826 -5.188 1.00 93.56 85 VAL A N 1
ATOM 612 C CA . VAL A 1 85 ? 3.286 -5.560 -6.514 1.00 93.56 85 VAL A CA 1
ATOM 613 C C . VAL A 1 85 ? 4.325 -4.996 -7.482 1.00 93.56 85 VAL A C 1
ATOM 615 O O . VAL A 1 85 ? 4.368 -5.398 -8.643 1.00 93.56 85 VAL A O 1
ATOM 618 N N . TYR A 1 86 ? 5.151 -4.055 -7.019 1.00 93.75 86 TYR A N 1
ATOM 619 C CA . TYR A 1 86 ? 6.150 -3.419 -7.865 1.00 93.75 86 TYR A CA 1
ATOM 620 C C . TYR A 1 86 ? 7.250 -4.397 -8.290 1.00 93.75 86 TYR A C 1
ATOM 622 O O . TYR A 1 86 ? 7.560 -4.492 -9.476 1.00 93.75 86 TYR A O 1
ATOM 630 N N . PHE A 1 87 ? 7.817 -5.154 -7.348 1.00 94.56 87 PHE A N 1
ATOM 631 C CA . PHE A 1 87 ? 8.892 -6.095 -7.666 1.00 94.56 87 PHE A CA 1
ATOM 632 C C . PHE A 1 87 ? 8.402 -7.323 -8.441 1.00 94.56 87 PHE A C 1
ATOM 634 O O . PHE A 1 87 ? 9.077 -7.713 -9.392 1.00 94.56 87 PHE A O 1
ATOM 641 N N . ASP A 1 88 ? 7.212 -7.852 -8.144 1.00 94.00 88 ASP A N 1
ATOM 642 C CA . ASP A 1 88 ? 6.608 -8.944 -8.920 1.00 94.00 88 ASP A CA 1
ATOM 643 C C . ASP A 1 88 ? 6.418 -8.536 -10.394 1.00 94.00 88 ASP A C 1
ATOM 645 O O . ASP A 1 88 ? 6.707 -9.307 -11.311 1.00 94.00 88 ASP A O 1
ATOM 649 N N . ALA A 1 89 ? 5.987 -7.294 -10.648 1.00 91.56 89 ALA A N 1
ATOM 650 C CA . ALA A 1 89 ? 5.834 -6.771 -12.006 1.00 91.56 89 ALA A CA 1
ATOM 651 C C . ALA A 1 89 ? 7.176 -6.596 -12.743 1.00 91.56 89 ALA A C 1
ATOM 653 O O . ALA A 1 89 ? 7.232 -6.742 -13.967 1.00 91.56 89 ALA A O 1
ATOM 654 N N . LEU A 1 90 ? 8.263 -6.289 -12.025 1.00 89.94 90 LEU A N 1
ATOM 655 C CA . LEU A 1 90 ? 9.608 -6.241 -12.605 1.00 89.94 90 LEU A CA 1
ATOM 656 C C . LEU A 1 90 ? 10.141 -7.639 -12.931 1.00 89.94 90 LEU A C 1
ATOM 658 O O . LEU A 1 90 ? 10.824 -7.802 -13.941 1.00 89.94 90 LEU A O 1
ATOM 662 N N . GLU A 1 91 ? 9.843 -8.634 -12.096 1.00 90.31 91 GLU A N 1
ATOM 663 C CA . GLU A 1 91 ? 10.227 -10.026 -12.341 1.00 90.31 91 GLU A CA 1
ATOM 664 C C . GLU A 1 91 ? 9.470 -10.630 -13.525 1.00 90.31 91 GLU A C 1
ATOM 666 O O . GLU A 1 91 ? 10.088 -11.278 -14.363 1.00 90.31 91 GLU A O 1
ATOM 671 N N . ALA A 1 92 ? 8.170 -10.360 -13.657 1.00 86.94 92 ALA A N 1
ATOM 672 C CA . ALA A 1 92 ? 7.354 -10.862 -14.766 1.00 86.94 92 ALA A CA 1
ATOM 673 C C . ALA A 1 92 ? 7.769 -10.324 -16.153 1.00 86.94 92 ALA A C 1
ATOM 675 O O . ALA A 1 92 ? 7.403 -10.911 -17.170 1.00 86.94 92 ALA A O 1
ATOM 676 N N . ASN A 1 93 ? 8.507 -9.210 -16.200 1.00 74.25 93 ASN A N 1
ATOM 677 C CA . ASN A 1 93 ? 8.990 -8.572 -17.430 1.00 74.25 93 ASN A CA 1
ATOM 678 C C . ASN A 1 93 ? 10.457 -8.910 -17.772 1.00 74.25 93 ASN A C 1
ATOM 680 O O . ASN A 1 93 ? 11.032 -8.279 -18.663 1.00 74.25 93 ASN A O 1
ATOM 684 N N . ARG A 1 94 ? 11.075 -9.865 -17.066 1.00 65.88 94 ARG A N 1
ATOM 685 C CA . ARG A 1 94 ? 12.403 -10.418 -17.382 1.00 65.88 94 ARG A CA 1
ATOM 686 C C . ARG A 1 94 ? 12.293 -11.746 -18.118 1.00 65.88 94 ARG A C 1
ATOM 688 O O . ARG A 1 94 ? 13.169 -11.974 -18.981 1.00 65.88 94 ARG A O 1
#